Protein AF-A0A660TWZ6-F1 (afdb_monomer_lite)

pLDDT: mean 80.87, std 15.38, range [36.0, 96.88]

Foldseek 3Di:
DFDDDPPPCPVVDPDDDDAPDFAAPDCVQQDPVGGDAATQEGEHEDDVDDDPVVVNQQRCRQKYKYHYVPQAKMWIWGWDDDPPDPGIDIDTQWIWHQDPNDIDIDGDDDPD

Secondary structure (DSSP, 8-state):
-PPP--TTSGGG-------SEEE---GGGEETTEESS--SEEEEE--SSPP-HHHHHHHT-SEEEEEETTTTEEEEEEEE--TTSS--EEEEEEEEEEETTEEEEEE-----

Structure (mmCIF, N/CA/C/O backbone):
data_AF-A0A660TWZ6-F1
#
_entry.id   AF-A0A660TWZ6-F1
#
loop_
_atom_site.group_PDB
_atom_site.id
_atom_site.type_symbol
_atom_site.label_atom_id
_atom_site.label_alt_id
_atom_site.label_comp_id
_atom_site.label_asym_id
_atom_site.label_entity_id
_atom_site.label_seq_id
_atom_site.pdbx_PDB_ins_code
_atom_site.Cartn_x
_atom_site.Cartn_y
_atom_site.Cartn_z
_atom_site.occupancy
_atom_site.B_iso_or_equiv
_atom_site.auth_seq_id
_atom_site.auth_comp_id
_atom_site.auth_asym_id
_atom_site.auth_atom_id
_atom_site.pdbx_PDB_model_num
ATOM 1 N N . MET A 1 1 ? -27.718 -11.321 8.018 1.00 36.00 1 MET A N 1
ATOM 2 C CA . MET A 1 1 ? -28.023 -9.884 8.123 1.00 36.00 1 MET A CA 1
ATOM 3 C C . MET A 1 1 ? -26.832 -9.237 8.792 1.00 36.00 1 MET A C 1
ATOM 5 O O . MET A 1 1 ? -26.670 -9.379 9.997 1.00 36.00 1 MET A O 1
ATOM 9 N N . LEU A 1 2 ? -25.941 -8.685 7.974 1.00 39.88 2 LEU A N 1
ATOM 10 C CA . LEU A 1 2 ? -24.916 -7.737 8.401 1.00 39.88 2 LEU A CA 1
ATOM 11 C C . LEU A 1 2 ? -25.526 -6.333 8.258 1.00 39.88 2 LEU A C 1
ATOM 13 O O . LEU A 1 2 ? -26.509 -6.199 7.523 1.00 39.88 2 LEU A O 1
ATOM 17 N N . PRO A 1 3 ? -25.086 -5.348 9.055 1.00 44.78 3 PRO A N 1
ATOM 18 C CA . PRO A 1 3 ? -25.831 -4.111 9.199 1.00 44.78 3 PRO A CA 1
ATOM 19 C C . PRO A 1 3 ? -25.827 -3.323 7.891 1.00 44.78 3 PRO A C 1
ATOM 21 O O . PRO A 1 3 ? -24.772 -3.040 7.323 1.00 44.78 3 PRO A O 1
ATOM 24 N N . ASP A 1 4 ? -27.029 -2.924 7.476 1.00 53.25 4 ASP A N 1
ATOM 25 C CA . ASP A 1 4 ? -27.220 -1.823 6.547 1.00 53.25 4 ASP A CA 1
ATOM 26 C C . ASP A 1 4 ? -26.420 -0.619 7.060 1.00 53.25 4 ASP A C 1
ATOM 28 O O . ASP A 1 4 ? -26.377 -0.353 8.268 1.00 53.25 4 ASP A O 1
ATOM 32 N N . PHE A 1 5 ? -25.753 0.087 6.144 1.00 56.12 5 PHE A N 1
ATOM 33 C CA . PHE A 1 5 ? -25.058 1.337 6.440 1.00 56.12 5 PHE A CA 1
ATOM 34 C C . PHE A 1 5 ? -25.913 2.199 7.377 1.00 56.12 5 PHE A C 1
ATOM 36 O O . PHE A 1 5 ? -27.122 2.299 7.145 1.00 56.12 5 PHE A O 1
ATOM 43 N N . PRO A 1 6 ? -25.339 2.862 8.399 1.00 52.72 6 PRO A N 1
ATOM 44 C CA . PRO A 1 6 ? -26.089 3.885 9.104 1.00 52.72 6 PRO A CA 1
ATOM 45 C C . PRO A 1 6 ? -26.534 4.919 8.065 1.00 52.72 6 PRO A C 1
ATOM 47 O O . PRO A 1 6 ? -25.707 5.606 7.458 1.00 52.72 6 PRO A O 1
ATOM 50 N N . ILE A 1 7 ? -27.846 4.936 7.816 1.00 43.84 7 ILE A N 1
ATOM 51 C CA . ILE A 1 7 ? -28.535 5.804 6.864 1.00 43.84 7 ILE A CA 1
ATOM 52 C C . ILE A 1 7 ? -28.141 7.239 7.232 1.00 43.84 7 ILE A C 1
ATOM 54 O O . ILE A 1 7 ? -28.536 7.734 8.286 1.00 43.84 7 ILE A O 1
ATOM 58 N N . GLY A 1 8 ? -27.273 7.848 6.417 1.00 49.31 8 GLY A N 1
ATOM 59 C CA . GLY A 1 8 ? -26.708 9.181 6.655 1.00 49.31 8 GLY A CA 1
ATOM 60 C C . GLY A 1 8 ? -25.222 9.359 6.318 1.00 49.31 8 GLY A C 1
ATOM 61 O O . GLY A 1 8 ? -24.796 10.497 6.187 1.00 49.31 8 GLY A O 1
ATOM 62 N N . LYS A 1 9 ? -24.425 8.289 6.148 1.00 57.75 9 LYS A N 1
ATOM 63 C CA . LYS A 1 9 ? -22.986 8.429 5.817 1.00 57.75 9 LYS A CA 1
ATOM 64 C C . LYS A 1 9 ? -22.635 8.429 4.328 1.00 57.75 9 LYS A C 1
ATOM 66 O O . LYS A 1 9 ? -21.570 8.925 3.991 1.00 57.75 9 LYS A O 1
ATOM 71 N N . GLU A 1 10 ? -23.459 7.865 3.442 1.00 59.06 10 GLU A N 1
ATOM 72 C CA . GLU A 1 10 ? -23.093 7.756 2.014 1.00 59.06 10 GLU A CA 1
ATOM 73 C C . GLU A 1 10 ? -23.012 9.119 1.319 1.00 59.06 10 GLU A C 1
ATOM 75 O O . GLU A 1 10 ? -22.078 9.348 0.556 1.00 59.06 10 GLU A O 1
ATOM 80 N N . ASP A 1 11 ? -23.917 10.042 1.653 1.00 64.75 11 ASP A N 1
ATOM 81 C CA . ASP A 1 11 ? -23.939 11.396 1.084 1.00 64.75 11 ASP A CA 1
ATOM 82 C C . ASP A 1 11 ? -22.742 12.265 1.535 1.00 64.75 11 ASP A C 1
ATOM 84 O O . ASP A 1 11 ? -22.491 13.321 0.957 1.00 64.75 11 ASP A O 1
ATOM 88 N N . GLU A 1 12 ? -21.978 11.820 2.543 1.00 70.31 12 GLU A N 1
ATOM 89 C CA . GLU A 1 12 ? -20.767 12.487 3.046 1.00 70.31 12 GLU A CA 1
ATOM 90 C C . GLU A 1 12 ? -19.462 11.897 2.474 1.00 70.31 12 GLU A C 1
ATOM 92 O O . GLU A 1 12 ? -18.378 12.418 2.747 1.00 70.31 12 GLU A O 1
ATOM 97 N N . ILE A 1 13 ? -19.526 10.814 1.687 1.00 75.56 13 ILE A N 1
ATOM 98 C CA . ILE A 1 13 ? -18.336 10.203 1.079 1.00 75.56 13 ILE A CA 1
ATOM 99 C C . IL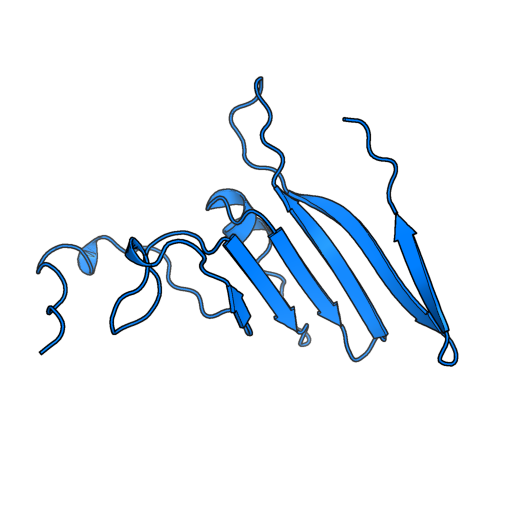E A 1 13 ? -17.999 10.948 -0.216 1.00 75.56 13 ILE A C 1
ATOM 101 O O . ILE A 1 13 ? -18.636 10.757 -1.248 1.00 75.56 13 ILE A O 1
ATOM 105 N N . ASP A 1 14 ? -16.951 11.769 -0.175 1.00 79.75 14 ASP A N 1
ATOM 106 C CA . ASP A 1 14 ? -16.484 12.548 -1.331 1.00 79.75 14 ASP A CA 1
ATOM 107 C C . ASP A 1 14 ? -15.514 11.778 -2.247 1.00 79.75 14 ASP A C 1
ATOM 109 O O . ASP A 1 14 ? -15.319 12.139 -3.410 1.00 79.75 14 ASP A O 1
ATOM 113 N N . THR A 1 15 ? -14.913 10.703 -1.730 1.00 82.62 15 THR A N 1
ATOM 114 C CA . THR A 1 15 ? -13.816 9.984 -2.374 1.00 82.62 15 THR A CA 1
ATOM 115 C C . THR A 1 15 ? -13.994 8.481 -2.208 1.00 82.62 15 THR A C 1
ATOM 117 O O . THR A 1 15 ? -13.962 7.950 -1.100 1.00 82.62 15 THR A O 1
ATOM 120 N N . VAL A 1 16 ? -14.084 7.771 -3.333 1.00 87.06 16 VAL A N 1
ATOM 121 C CA . VAL A 1 16 ? -14.040 6.306 -3.377 1.00 87.06 16 VAL A CA 1
ATOM 122 C C . VAL A 1 16 ? -12.975 5.877 -4.374 1.00 87.06 16 VAL A C 1
ATOM 124 O O . VAL A 1 16 ? -12.924 6.363 -5.504 1.00 87.06 16 VAL A O 1
ATOM 127 N N . VAL A 1 17 ? -12.118 4.949 -3.960 1.00 89.50 17 VAL A N 1
ATOM 128 C CA . VAL A 1 17 ? -11.076 4.366 -4.806 1.00 89.50 17 VAL A CA 1
ATOM 129 C C . VAL A 1 17 ? -11.039 2.858 -4.657 1.00 89.50 17 VAL A C 1
ATOM 131 O O . VAL A 1 17 ? -11.379 2.311 -3.612 1.00 89.50 17 VAL A O 1
ATOM 134 N N . GLN A 1 18 ? -10.615 2.199 -5.727 1.00 91.62 18 GLN A N 1
ATOM 135 C CA . GLN A 1 18 ? -10.416 0.760 -5.787 1.00 91.62 18 GLN A CA 1
ATOM 136 C C . GLN A 1 18 ? -8.958 0.523 -6.182 1.00 91.62 18 GLN A C 1
ATOM 138 O O . GLN A 1 18 ? -8.640 0.676 -7.363 1.00 91.62 18 GLN A O 1
ATOM 143 N N . PRO A 1 19 ? -8.060 0.288 -5.209 1.00 92.25 19 PRO A N 1
ATOM 144 C CA . PRO A 1 19 ? -6.716 -0.179 -5.513 1.00 92.25 19 PRO A CA 1
ATOM 145 C C . PRO A 1 19 ? -6.764 -1.627 -6.008 1.00 92.25 19 PRO A C 1
ATOM 147 O O . PRO A 1 19 ? -7.716 -2.348 -5.699 1.00 92.25 19 PRO A O 1
ATOM 150 N N . ASP A 1 20 ? -5.714 -2.077 -6.693 1.00 93.56 20 ASP A N 1
ATOM 151 C CA . ASP A 1 20 ? -5.597 -3.489 -7.082 1.00 93.56 20 ASP A CA 1
ATOM 152 C C . ASP A 1 20 ? -5.577 -4.416 -5.859 1.00 93.56 20 ASP A C 1
ATOM 154 O O . ASP A 1 20 ? -6.212 -5.473 -5.856 1.00 93.56 20 ASP A O 1
ATOM 158 N N . MET A 1 21 ? -4.863 -4.020 -4.797 1.00 94.06 21 MET A N 1
ATOM 159 C CA . MET A 1 21 ? -4.887 -4.721 -3.514 1.00 94.06 21 MET A CA 1
ATOM 160 C C . MET A 1 21 ? -4.802 -3.752 -2.333 1.00 94.06 21 MET A C 1
ATOM 162 O O . MET A 1 21 ? -4.098 -2.740 -2.369 1.00 94.06 21 MET A O 1
ATOM 166 N N . SER A 1 22 ? -5.470 -4.111 -1.238 1.00 95.38 22 SER A N 1
ATOM 167 C CA . SER A 1 22 ? -5.391 -3.406 0.039 1.00 95.38 22 SER A CA 1
ATOM 168 C C . SER A 1 22 ? -5.289 -4.385 1.207 1.00 95.38 22 SER A C 1
ATOM 170 O O . SER A 1 22 ? -5.795 -5.506 1.150 1.00 95.38 22 SER A O 1
ATOM 172 N N . VAL A 1 23 ? -4.619 -3.959 2.276 1.00 96.88 23 VAL A N 1
ATOM 173 C CA . VAL A 1 23 ? -4.577 -4.673 3.556 1.00 96.88 23 VAL A CA 1
ATOM 174 C C . VAL A 1 23 ? -5.123 -3.751 4.631 1.00 96.88 23 VAL A C 1
ATOM 176 O O . VAL A 1 23 ? -4.705 -2.599 4.758 1.00 96.88 23 VAL A O 1
ATOM 179 N N . ILE A 1 24 ? -6.078 -4.272 5.392 1.00 95.50 24 ILE A N 1
ATOM 180 C CA . ILE A 1 24 ? -6.782 -3.560 6.452 1.00 95.50 24 ILE A CA 1
ATOM 181 C C . ILE A 1 24 ? -6.638 -4.408 7.708 1.00 95.50 24 ILE A C 1
ATOM 183 O O . ILE A 1 24 ? -7.131 -5.533 7.763 1.00 95.50 24 ILE A O 1
ATOM 187 N N . CYS A 1 25 ? -5.927 -3.884 8.699 1.00 95.50 25 CYS A N 1
ATOM 188 C CA . CYS A 1 25 ? -5.665 -4.593 9.949 1.00 95.50 25 CYS A CA 1
ATOM 189 C C . CYS A 1 25 ? -6.766 -4.350 10.990 1.00 95.50 25 CYS A C 1
ATOM 191 O O . CYS A 1 25 ? -6.977 -5.175 11.876 1.00 95.50 25 CYS A O 1
ATOM 193 N N . ASP A 1 26 ? -7.465 -3.218 10.886 1.00 93.25 26 ASP A N 1
ATOM 194 C CA . ASP A 1 26 ? -8.575 -2.848 11.762 1.00 93.25 26 ASP A CA 1
ATOM 195 C C . ASP A 1 26 ? -9.911 -3.312 11.168 1.00 93.25 26 ASP A C 1
ATOM 197 O O . ASP A 1 26 ? -10.439 -2.712 10.229 1.00 93.25 26 ASP A O 1
ATOM 201 N N . SER A 1 27 ? -10.471 -4.382 11.734 1.00 93.19 27 SER A N 1
ATOM 202 C CA . SER A 1 27 ? -11.732 -4.967 11.273 1.00 93.19 27 SER A CA 1
ATOM 203 C C . SER A 1 27 ? -12.930 -4.029 11.420 1.00 93.19 27 SER A C 1
ATOM 205 O O . SER A 1 27 ? -13.910 -4.208 10.702 1.00 93.19 27 SER A O 1
ATOM 207 N N . SER A 1 28 ? -12.859 -3.005 12.279 1.00 92.19 28 SER A N 1
ATOM 208 C CA . SER A 1 28 ? -13.943 -2.026 12.430 1.00 92.19 28 SER A CA 1
ATOM 209 C C . SER A 1 28 ? -14.119 -1.122 11.204 1.00 92.19 28 SER A C 1
ATOM 211 O O . SER A 1 28 ? -15.181 -0.528 11.025 1.00 92.19 28 SER A O 1
ATOM 213 N N . LYS A 1 29 ? -13.103 -1.048 10.333 1.00 89.12 29 LYS A N 1
ATOM 214 C CA . LYS A 1 29 ? -13.158 -0.321 9.058 1.00 89.12 29 LYS A CA 1
ATOM 215 C C . LYS A 1 29 ? -13.832 -1.119 7.942 1.00 89.12 29 LYS A C 1
ATOM 217 O O . LYS A 1 29 ? -14.159 -0.541 6.907 1.00 89.12 29 LYS A O 1
ATOM 222 N N . ILE A 1 30 ? -14.000 -2.431 8.115 1.00 90.88 30 ILE A N 1
ATOM 223 C CA . ILE A 1 30 ? -14.543 -3.324 7.090 1.00 90.88 30 ILE A CA 1
ATOM 224 C C . ILE A 1 30 ? -16.071 -3.293 7.148 1.00 90.88 30 ILE A C 1
ATOM 226 O O . ILE A 1 30 ? -16.679 -3.467 8.200 1.00 90.88 30 ILE A O 1
ATOM 230 N N . MET A 1 31 ? -16.684 -3.092 5.989 1.00 85.75 31 MET A N 1
ATOM 231 C CA . MET A 1 31 ? -18.125 -3.039 5.777 1.00 85.75 31 MET A CA 1
ATOM 232 C C . MET A 1 31 ? -18.502 -3.900 4.570 1.00 85.75 31 MET A C 1
ATOM 234 O O . MET A 1 31 ? -17.658 -4.224 3.734 1.00 85.75 31 MET A O 1
ATOM 238 N N . ASP A 1 32 ? -19.793 -4.179 4.408 1.00 84.50 32 ASP A N 1
ATOM 239 C CA . ASP A 1 32 ? -20.308 -5.002 3.306 1.00 84.50 32 ASP A CA 1
ATOM 240 C C . ASP A 1 32 ? -19.924 -4.473 1.911 1.00 84.50 32 ASP A C 1
ATOM 242 O O . ASP A 1 32 ? -19.710 -5.255 0.987 1.00 84.50 32 ASP A O 1
ATOM 246 N N . LYS A 1 33 ? -19.802 -3.147 1.751 1.00 83.62 33 LYS A N 1
ATOM 247 C CA . LYS A 1 33 ? -19.432 -2.503 0.475 1.00 83.62 33 LYS A CA 1
ATOM 248 C C . LYS A 1 33 ? -17.941 -2.147 0.354 1.00 83.62 33 LYS A C 1
ATOM 250 O O . LYS A 1 33 ? -17.556 -1.551 -0.649 1.00 83.62 33 LYS A O 1
ATOM 255 N N . GLY A 1 34 ? -17.102 -2.471 1.343 1.00 86.31 34 GLY A N 1
ATOM 256 C CA . GLY A 1 34 ? -15.662 -2.194 1.289 1.00 86.31 34 GLY A CA 1
ATOM 257 C C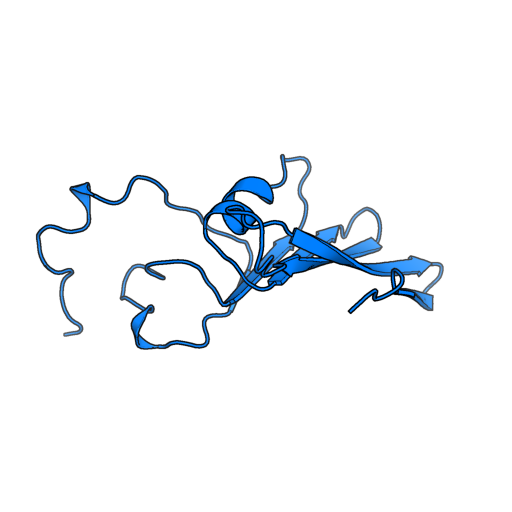 . GLY A 1 34 ? -15.070 -1.698 2.606 1.00 86.31 34 GLY A C 1
ATOM 258 O O . GLY A 1 34 ? -15.415 -2.182 3.677 1.00 86.31 34 GLY A O 1
ATOM 259 N N . CYS A 1 35 ? -14.147 -0.740 2.525 1.00 89.88 35 CYS A N 1
ATOM 260 C CA . CYS A 1 35 ? -13.429 -0.187 3.674 1.00 89.88 35 CYS A CA 1
ATOM 261 C C . CYS A 1 35 ? -13.773 1.291 3.866 1.00 89.88 35 CYS A C 1
ATOM 263 O O . CYS A 1 35 ? -13.662 2.066 2.917 1.00 89.88 35 CYS A O 1
ATOM 265 N N . LEU A 1 36 ? -14.147 1.689 5.084 1.00 89.62 36 LEU A N 1
ATOM 266 C CA . LEU A 1 36 ? -14.326 3.094 5.447 1.00 8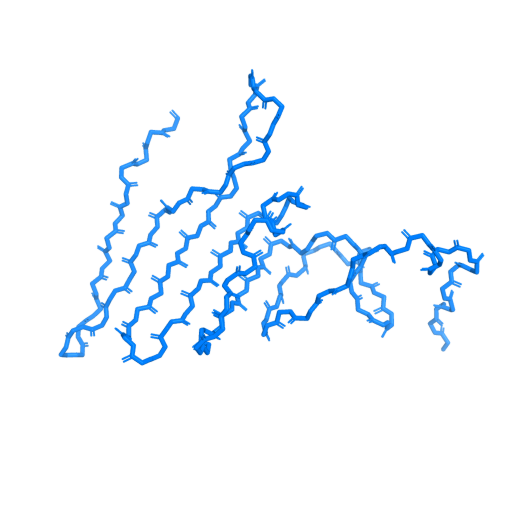9.62 36 LEU A CA 1
ATOM 267 C C . LEU A 1 36 ? -13.054 3.643 6.103 1.00 89.62 36 LEU A C 1
ATOM 269 O O . LEU A 1 36 ? -12.621 3.163 7.151 1.00 89.62 36 LEU A O 1
ATOM 273 N N . GLY A 1 37 ? -12.479 4.681 5.497 1.00 88.56 37 GLY A N 1
ATOM 274 C CA . GLY A 1 37 ? -11.191 5.249 5.901 1.00 88.56 37 GLY A CA 1
ATOM 275 C C . GLY A 1 37 ? -9.998 4.574 5.216 1.00 88.56 37 GLY A C 1
ATOM 276 O O . GLY A 1 37 ? -10.157 3.693 4.372 1.00 88.56 37 GLY A O 1
ATOM 277 N N . ALA A 1 38 ? -8.786 5.014 5.560 1.00 91.25 38 ALA A N 1
ATOM 278 C CA . ALA A 1 38 ? -7.571 4.537 4.907 1.00 91.25 38 ALA A CA 1
ATOM 279 C C . ALA A 1 38 ? -7.202 3.094 5.313 1.00 91.25 38 ALA A C 1
ATOM 281 O O . ALA A 1 38 ? -7.151 2.790 6.519 1.00 91.25 38 ALA A O 1
ATOM 282 N N . PRO A 1 39 ? -6.893 2.227 4.325 1.00 94.38 39 PRO A N 1
ATOM 283 C CA . PRO A 1 39 ? -6.198 0.965 4.550 1.00 94.38 39 PRO A CA 1
ATOM 284 C C . PRO A 1 39 ? -4.809 1.172 5.164 1.00 94.38 39 PRO A C 1
ATOM 286 O O . PRO A 1 39 ? -4.215 2.246 5.055 1.00 94.38 39 PRO A O 1
ATOM 289 N N . ASP A 1 40 ? -4.266 0.121 5.773 1.00 95.62 40 ASP A N 1
ATOM 290 C CA . ASP A 1 40 ? -2.906 0.135 6.312 1.00 95.62 40 ASP A CA 1
ATOM 291 C C . ASP A 1 40 ? -1.863 0.037 5.187 1.00 95.62 40 ASP A C 1
ATOM 293 O O . ASP A 1 40 ? -0.865 0.756 5.208 1.00 95.62 40 ASP A O 1
ATOM 297 N N . LEU A 1 41 ? -2.124 -0.800 4.179 1.00 96.25 41 LEU A N 1
ATOM 298 C CA . LEU A 1 41 ? -1.280 -0.958 2.995 1.00 96.25 41 LEU A CA 1
ATOM 299 C C . LEU A 1 41 ? -2.131 -0.933 1.726 1.00 96.25 41 LEU A C 1
ATOM 301 O O . LEU A 1 41 ? -3.193 -1.554 1.664 1.00 96.25 41 LEU A O 1
ATOM 305 N N . ILE A 1 42 ? -1.623 -0.255 0.701 1.00 95.81 42 ILE A N 1
ATOM 306 C CA . ILE A 1 42 ? -2.143 -0.306 -0.666 1.00 95.81 42 ILE A CA 1
ATOM 307 C C . ILE A 1 42 ? -1.043 -0.768 -1.617 1.00 95.81 42 ILE A C 1
ATOM 309 O O . ILE A 1 42 ? 0.085 -0.284 -1.543 1.00 95.81 42 ILE A O 1
ATOM 313 N N . ILE A 1 43 ? -1.387 -1.672 -2.534 1.00 95.25 43 ILE A N 1
ATOM 314 C CA . ILE A 1 43 ? -0.510 -2.137 -3.609 1.00 95.25 43 ILE A CA 1
ATOM 315 C C . ILE A 1 43 ? -1.201 -1.839 -4.942 1.00 95.25 43 ILE A C 1
ATOM 317 O O . ILE A 1 43 ? -2.335 -2.261 -5.156 1.00 95.25 43 ILE A O 1
ATOM 321 N N . GLU A 1 44 ? -0.509 -1.125 -5.826 1.00 93.44 44 GLU A N 1
ATOM 322 C CA . GLU A 1 44 ? -0.959 -0.817 -7.188 1.00 93.44 44 GLU A CA 1
ATOM 323 C C . GLU A 1 44 ? -0.010 -1.460 -8.198 1.00 93.44 44 GLU A C 1
ATOM 325 O O . GLU A 1 44 ? 1.216 -1.333 -8.088 1.00 93.44 44 GLU A O 1
ATOM 330 N N . ILE A 1 45 ? -0.566 -2.121 -9.207 1.00 92.19 45 ILE A N 1
ATOM 331 C CA . ILE A 1 45 ? 0.166 -2.652 -10.348 1.00 92.19 45 ILE A CA 1
ATOM 332 C C . ILE A 1 45 ? 0.036 -1.624 -11.473 1.00 92.19 45 ILE A C 1
ATOM 334 O O . ILE A 1 45 ? -1.043 -1.391 -12.012 1.00 92.19 45 ILE A O 1
ATOM 338 N N . LEU A 1 46 ? 1.144 -0.978 -11.843 1.00 86.56 46 LEU A N 1
ATOM 339 C CA . LEU A 1 46 ? 1.129 0.057 -12.870 1.00 86.56 46 LEU A CA 1
ATOM 340 C C . LEU A 1 46 ? 0.626 -0.507 -14.198 1.00 86.56 46 LEU A C 1
ATOM 342 O O . LEU A 1 46 ? 1.275 -1.328 -14.848 1.00 86.56 46 LEU A O 1
ATOM 346 N N . SER A 1 47 ? -0.507 0.035 -14.627 1.00 72.00 47 SER A N 1
ATOM 347 C CA . SER A 1 47 ? -0.839 0.185 -16.037 1.00 72.00 47 SER A CA 1
ATOM 348 C C . SER A 1 47 ? -0.318 1.553 -16.530 1.00 72.00 47 SER A C 1
ATOM 350 O O . SER A 1 47 ? 0.163 2.342 -15.714 1.00 72.00 47 SER A O 1
ATOM 352 N N . PRO A 1 48 ? -0.401 1.900 -17.828 1.00 59.75 48 PRO A N 1
ATOM 353 C CA . PRO A 1 48 ? 0.020 3.207 -18.363 1.00 59.75 48 PRO A CA 1
ATOM 354 C C . PRO A 1 48 ? -0.638 4.459 -17.728 1.00 59.75 48 PRO A C 1
ATOM 356 O O . PRO A 1 48 ? -0.401 5.573 -18.191 1.00 59.75 48 PRO A O 1
ATOM 359 N N . SER A 1 49 ? -1.495 4.301 -16.716 1.00 59.22 49 SER A N 1
ATOM 360 C CA . SER A 1 49 ? -2.237 5.351 -16.017 1.00 59.22 49 SER A CA 1
ATOM 361 C C . SER A 1 49 ? -1.475 6.017 -14.858 1.00 59.22 49 SER A C 1
ATOM 363 O O . SER A 1 49 ? -0.516 5.485 -14.303 1.00 59.22 49 SER A O 1
ATOM 365 N N . THR A 1 50 ? -1.964 7.189 -14.449 1.00 64.56 50 THR A N 1
ATOM 366 C CA . THR A 1 50 ? -1.422 8.031 -13.372 1.00 64.56 50 THR A CA 1
ATOM 367 C C . THR A 1 50 ? -1.500 7.367 -11.990 1.00 64.56 50 THR A C 1
ATOM 369 O O . THR A 1 50 ? -2.539 6.836 -11.603 1.00 64.56 50 THR A O 1
ATOM 372 N N . SER A 1 51 ? -0.415 7.455 -11.213 1.00 72.50 51 SER A N 1
ATOM 373 C CA . SER A 1 51 ? -0.359 7.008 -9.812 1.00 72.50 51 SER A CA 1
ATOM 374 C C . SER A 1 51 ? -1.261 7.859 -8.909 1.00 72.50 51 SER A C 1
ATOM 376 O O . SER A 1 51 ? -1.236 9.085 -8.996 1.00 72.50 51 SER A O 1
ATOM 378 N N . LYS A 1 52 ? -1.998 7.225 -7.986 1.00 83.25 52 LYS A N 1
ATOM 379 C CA . LYS A 1 52 ? -2.855 7.888 -6.978 1.00 83.25 52 LYS A CA 1
ATOM 380 C C . LYS A 1 52 ? -2.129 8.180 -5.656 1.00 83.25 52 LYS A C 1
ATOM 382 O O . LYS A 1 52 ? -2.770 8.342 -4.621 1.00 83.25 52 LYS A O 1
ATOM 387 N N . LYS A 1 53 ? -0.792 8.244 -5.678 1.00 85.06 53 LYS A N 1
ATOM 388 C CA . LYS A 1 53 ? 0.051 8.402 -4.480 1.00 85.06 53 LYS A CA 1
ATOM 389 C C . LYS A 1 53 ? -0.420 9.541 -3.565 1.00 85.06 53 LYS A C 1
ATOM 391 O O . LYS A 1 53 ? -0.608 9.308 -2.377 1.00 85.06 53 LYS A O 1
ATOM 396 N N . ASP A 1 54 ? -0.646 10.731 -4.120 1.00 86.50 54 ASP A N 1
ATOM 397 C CA . ASP A 1 54 ? -1.000 11.931 -3.346 1.00 86.50 54 ASP A CA 1
ATOM 398 C C . ASP A 1 54 ? -2.318 11.755 -2.579 1.00 86.50 54 ASP A C 1
ATOM 400 O O . ASP A 1 54 ? -2.478 12.255 -1.466 1.00 86.50 54 ASP A O 1
ATOM 404 N N . LEU A 1 55 ? -3.257 10.988 -3.146 1.00 88.25 55 LEU A N 1
ATOM 405 C CA . LEU A 1 55 ? -4.514 10.667 -2.484 1.00 88.25 55 LEU A CA 1
ATOM 406 C C . LEU A 1 55 ? -4.281 9.772 -1.264 1.00 88.25 55 LEU A C 1
ATOM 408 O O . LEU A 1 55 ? -4.809 10.053 -0.189 1.00 88.25 55 LEU A O 1
ATOM 412 N N . TYR A 1 56 ? -3.494 8.708 -1.424 1.00 91.38 56 TYR A N 1
ATOM 413 C CA . TYR A 1 56 ? -3.187 7.764 -0.347 1.00 91.38 56 TYR A CA 1
ATOM 414 C C . TYR A 1 56 ? -2.357 8.411 0.764 1.00 91.38 56 TYR A C 1
ATOM 416 O O . TYR A 1 56 ? -2.614 8.180 1.945 1.00 91.38 56 TYR A O 1
ATOM 424 N N . GLU A 1 57 ? -1.425 9.285 0.390 1.00 89.62 57 GLU A N 1
ATOM 425 C CA . GLU A 1 57 ? -0.656 10.123 1.307 1.00 89.62 57 GLU A CA 1
ATOM 426 C C . GLU A 1 57 ? -1.579 11.038 2.124 1.00 89.62 57 GLU A C 1
ATOM 428 O O . GLU A 1 57 ? -1.586 10.969 3.355 1.00 89.62 57 GLU A O 1
ATOM 433 N N . LYS A 1 58 ? -2.446 11.817 1.464 1.00 87.81 58 LYS A N 1
ATOM 434 C CA . LYS A 1 58 ? -3.390 12.725 2.136 1.00 87.81 58 LYS A CA 1
ATOM 435 C C . LYS A 1 58 ? -4.303 12.004 3.134 1.00 87.81 58 LYS A C 1
ATOM 437 O O . LYS A 1 58 ? -4.577 12.551 4.197 1.00 87.81 58 LYS A O 1
ATOM 442 N N . HIS A 1 59 ? -4.750 10.789 2.816 1.00 89.12 59 HIS A N 1
ATOM 443 C CA . HIS A 1 59 ? -5.677 10.030 3.663 1.00 89.12 59 HIS A CA 1
ATOM 444 C C . HIS A 1 59 ? -4.987 9.159 4.725 1.00 89.12 59 HIS A C 1
ATOM 446 O O . HIS A 1 59 ? -5.675 8.532 5.526 1.00 89.12 59 HIS A O 1
ATOM 452 N N . GLY A 1 60 ? -3.651 9.149 4.785 1.00 90.69 60 GLY A N 1
ATOM 453 C CA . GLY A 1 60 ? -2.910 8.503 5.871 1.00 90.69 60 GLY A CA 1
ATOM 454 C C . GLY A 1 60 ? -2.726 6.994 5.707 1.00 90.69 60 GLY A C 1
ATOM 455 O O . GLY A 1 60 ? -2.649 6.271 6.699 1.00 90.69 60 GLY A O 1
ATOM 456 N N . VAL A 1 61 ? -2.649 6.503 4.469 1.00 94.06 61 VAL A N 1
ATOM 457 C CA . VAL A 1 61 ? -2.228 5.120 4.199 1.00 94.06 61 VAL A CA 1
ATOM 458 C C . VAL A 1 61 ? -0.783 4.951 4.673 1.00 94.06 61 VAL A C 1
ATOM 460 O O . VAL A 1 61 ? 0.082 5.731 4.278 1.00 94.06 61 VAL A O 1
ATOM 463 N N . LYS A 1 62 ? -0.510 3.951 5.520 1.00 93.88 62 LYS A N 1
ATOM 464 C CA . LYS A 1 62 ? 0.805 3.797 6.173 1.00 93.88 62 LYS A CA 1
ATOM 465 C C . LYS A 1 62 ? 1.877 3.333 5.197 1.00 93.88 62 LYS A C 1
ATOM 467 O O . LYS A 1 62 ? 2.993 3.847 5.220 1.00 93.88 62 LYS A O 1
ATOM 472 N N . GLU A 1 63 ? 1.534 2.386 4.331 1.00 94.88 63 GLU A N 1
ATOM 473 C CA . GLU A 1 63 ? 2.428 1.881 3.296 1.00 94.88 63 GLU A CA 1
ATOM 474 C C . GLU A 1 63 ? 1.771 1.876 1.920 1.00 94.88 63 GLU A C 1
ATOM 476 O O . GLU A 1 63 ? 0.612 1.499 1.753 1.00 94.88 63 GLU A O 1
ATOM 481 N N . TYR A 1 64 ? 2.538 2.263 0.907 1.00 94.69 64 TYR A N 1
ATOM 482 C CA . TYR A 1 64 ? 2.085 2.269 -0.476 1.00 94.69 64 TYR A CA 1
ATOM 483 C C . TYR A 1 64 ? 3.124 1.610 -1.369 1.00 94.69 64 TYR A C 1
ATOM 485 O O . TYR A 1 64 ? 4.293 1.995 -1.368 1.00 94.69 64 TYR A O 1
ATOM 493 N N . TRP A 1 65 ? 2.715 0.577 -2.091 1.00 94.88 65 TRP A N 1
ATOM 494 C CA . TRP A 1 65 ? 3.588 -0.220 -2.936 1.00 94.88 65 TRP A CA 1
ATOM 495 C C . TRP A 1 65 ? 3.168 -0.050 -4.391 1.00 94.88 65 TRP A C 1
ATOM 497 O O . TRP A 1 65 ? 1.995 -0.164 -4.734 1.00 94.88 65 TRP A O 1
ATOM 507 N N . ILE A 1 66 ? 4.142 0.209 -5.256 1.00 92.75 66 ILE A N 1
ATOM 508 C CA . ILE A 1 66 ? 3.937 0.311 -6.699 1.00 92.75 66 ILE A CA 1
ATOM 509 C C . ILE A 1 66 ? 4.695 -0.827 -7.358 1.00 92.75 66 ILE A C 1
ATOM 511 O O . ILE A 1 66 ? 5.916 -0.879 -7.231 1.00 92.75 66 ILE A O 1
ATOM 515 N N . VAL A 1 67 ? 4.004 -1.689 -8.092 1.00 91.75 67 VAL A N 1
ATOM 516 C CA . VAL A 1 67 ? 4.588 -2.786 -8.866 1.00 91.75 67 VAL A CA 1
ATOM 517 C C . VAL A 1 67 ? 4.520 -2.432 -10.346 1.00 91.75 67 VAL A C 1
ATOM 519 O O . VAL A 1 67 ? 3.457 -2.110 -10.853 1.00 91.75 67 VAL A O 1
ATOM 522 N N . ASP A 1 68 ? 5.636 -2.505 -11.062 1.00 90.75 68 ASP A N 1
ATOM 523 C CA . ASP A 1 68 ? 5.693 -2.294 -12.509 1.00 90.75 68 ASP A CA 1
ATOM 524 C C . ASP A 1 68 ? 6.189 -3.579 -13.185 1.00 90.75 68 ASP A C 1
ATOM 526 O O . ASP A 1 68 ? 7.401 -3.823 -13.242 1.00 90.75 68 ASP A O 1
ATOM 530 N N . PRO A 1 69 ? 5.281 -4.444 -13.676 1.00 87.50 69 PRO A N 1
ATOM 531 C CA . PRO A 1 69 ? 5.671 -5.700 -14.311 1.00 87.50 69 PRO A CA 1
ATOM 532 C C . PRO A 1 69 ? 6.463 -5.493 -15.606 1.00 87.50 69 PRO A C 1
ATOM 534 O O . PRO A 1 69 ? 7.346 -6.294 -15.916 1.00 87.50 69 PRO A O 1
ATOM 537 N N . GLY A 1 70 ? 6.169 -4.419 -16.350 1.00 86.88 70 GLY A N 1
ATOM 538 C CA . GLY A 1 70 ? 6.823 -4.109 -17.622 1.00 86.88 70 GLY A CA 1
ATOM 539 C C . GLY A 1 70 ? 8.295 -3.759 -17.427 1.00 86.88 70 GLY A C 1
ATOM 540 O O . GLY A 1 70 ? 9.163 -4.306 -18.107 1.00 86.88 70 GLY A O 1
ATOM 541 N N . ASN A 1 71 ? 8.579 -2.918 -16.433 1.00 87.69 71 ASN A N 1
ATOM 542 C CA . ASN A 1 71 ? 9.937 -2.514 -16.071 1.00 87.69 71 ASN A CA 1
ATOM 543 C C . ASN A 1 71 ? 10.580 -3.404 -14.989 1.00 87.69 71 ASN A C 1
ATOM 545 O O . ASN A 1 71 ? 11.737 -3.193 -14.625 1.00 87.69 71 ASN A O 1
ATOM 549 N N . ARG A 1 72 ? 9.853 -4.412 -14.491 1.00 88.81 72 ARG A N 1
ATOM 550 C CA . ARG A 1 72 ? 10.297 -5.413 -13.506 1.00 88.81 72 ARG A CA 1
ATOM 551 C C . ARG A 1 72 ? 10.872 -4.810 -12.224 1.00 88.81 72 ARG A C 1
ATOM 553 O O . ARG A 1 72 ? 11.909 -5.262 -11.728 1.00 88.81 72 ARG A O 1
ATOM 560 N N . TYR A 1 73 ? 10.190 -3.808 -11.683 1.00 87.94 73 TYR A N 1
ATOM 561 C CA . TYR A 1 73 ? 10.542 -3.228 -10.392 1.00 87.94 73 TYR A CA 1
ATOM 562 C C . TYR A 1 73 ? 9.327 -3.104 -9.479 1.00 87.94 73 TYR A C 1
ATOM 564 O O . TYR A 1 73 ? 8.183 -3.120 -9.932 1.00 87.94 73 TYR A O 1
ATOM 572 N N . PHE A 1 74 ? 9.583 -2.922 -8.187 1.00 90.50 74 PHE A N 1
ATOM 573 C CA . PHE A 1 74 ? 8.601 -2.320 -7.298 1.00 90.50 74 PHE A CA 1
ATOM 574 C C . PHE A 1 74 ? 9.221 -1.232 -6.424 1.00 90.50 74 PHE A C 1
ATOM 576 O O . PHE A 1 74 ? 10.420 -1.236 -6.137 1.00 90.50 74 PHE A O 1
ATOM 583 N N . ARG A 1 75 ? 8.385 -0.287 -6.004 1.00 91.88 75 ARG A N 1
ATOM 584 C CA . ARG A 1 75 ? 8.720 0.789 -5.069 1.00 91.88 75 ARG A CA 1
ATOM 585 C C . ARG A 1 75 ? 7.878 0.664 -3.822 1.00 91.88 75 ARG A C 1
ATOM 587 O O . ARG A 1 75 ? 6.672 0.474 -3.931 1.00 91.88 75 ARG A O 1
ATOM 594 N N . VAL A 1 76 ? 8.511 0.829 -2.669 1.00 92.81 76 VAL A N 1
ATOM 595 C CA . VAL A 1 76 ? 7.837 0.843 -1.372 1.00 92.81 76 VAL A CA 1
ATOM 596 C C . VAL A 1 76 ? 7.953 2.228 -0.768 1.00 92.81 76 VAL A C 1
ATOM 598 O O . VAL A 1 76 ? 9.058 2.758 -0.603 1.00 92.81 76 VAL A O 1
ATOM 601 N N . PHE A 1 77 ? 6.808 2.792 -0.414 1.00 92.44 77 PHE A N 1
ATOM 602 C CA . PHE A 1 77 ? 6.685 4.058 0.278 1.00 92.44 77 PHE A CA 1
ATOM 603 C C . PHE A 1 77 ? 6.112 3.842 1.675 1.00 92.44 77 PHE A C 1
ATOM 605 O O . PHE A 1 77 ? 5.200 3.040 1.853 1.00 92.44 77 PHE A O 1
ATOM 612 N N . HIS A 1 78 ? 6.630 4.592 2.643 1.00 93.31 78 HIS A N 1
ATOM 613 C CA . HIS A 1 78 ? 6.143 4.614 4.016 1.00 93.31 78 HIS A CA 1
ATOM 614 C C . HIS A 1 78 ? 5.735 6.038 4.390 1.00 93.31 78 HIS A C 1
ATOM 616 O O . HIS A 1 78 ? 6.444 6.998 4.064 1.00 93.31 78 HIS A O 1
ATOM 622 N N . LEU A 1 79 ? 4.599 6.175 5.061 1.00 91.94 79 LEU A N 1
ATOM 623 C CA . LEU A 1 79 ? 4.100 7.448 5.554 1.00 91.94 79 LEU A CA 1
ATOM 624 C C . LEU A 1 79 ? 4.978 7.951 6.701 1.00 91.94 79 LEU A C 1
ATOM 626 O O . LEU A 1 79 ? 5.186 7.254 7.690 1.00 91.94 79 LEU A O 1
ATOM 630 N N . ARG A 1 80 ? 5.501 9.170 6.588 1.00 85.25 80 ARG A N 1
ATOM 631 C CA . ARG A 1 80 ? 6.179 9.838 7.697 1.00 85.25 80 ARG A CA 1
ATOM 632 C C . ARG A 1 80 ? 5.167 10.534 8.589 1.00 85.25 80 ARG A C 1
ATOM 634 O O . ARG A 1 80 ? 4.392 11.363 8.121 1.00 85.25 80 ARG A O 1
ATOM 641 N N . GLU A 1 81 ? 5.273 10.271 9.883 1.00 69.56 81 GLU A N 1
ATOM 642 C CA . GLU A 1 81 ? 4.689 11.123 10.911 1.00 69.56 81 GLU A CA 1
ATOM 643 C C . GLU A 1 81 ? 5.683 12.245 11.238 1.00 69.56 81 GLU A C 1
ATOM 645 O O . GLU A 1 81 ? 6.621 12.065 12.019 1.00 69.56 81 GLU A O 1
ATOM 650 N N . GLU A 1 82 ? 5.528 13.416 10.620 1.00 64.12 82 GLU A N 1
ATOM 651 C CA . GLU A 1 82 ? 6.329 14.575 11.009 1.00 64.12 82 GLU A CA 1
ATOM 652 C C . GLU A 1 82 ? 5.711 15.254 12.233 1.00 64.12 82 GLU A C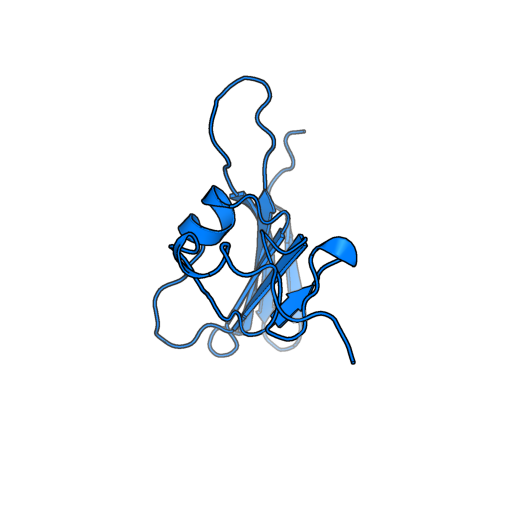 1
ATOM 654 O O . GLU A 1 82 ? 4.716 15.965 12.143 1.00 64.12 82 GLU A O 1
ATOM 659 N N . LYS A 1 83 ? 6.344 15.082 13.400 1.00 57.12 83 LYS A N 1
ATOM 660 C CA . LYS A 1 83 ? 5.904 15.693 14.671 1.00 57.12 83 LYS A CA 1
ATOM 661 C C . LYS A 1 83 ? 5.806 17.229 14.639 1.00 57.12 83 LYS A C 1
ATOM 663 O O . LYS A 1 83 ? 5.178 17.799 15.523 1.00 57.12 83 LYS A O 1
ATOM 668 N N . ASN A 1 84 ? 6.429 17.889 13.655 1.00 51.69 84 ASN A N 1
ATOM 669 C CA . ASN A 1 84 ? 6.631 19.342 13.628 1.00 51.69 84 ASN A CA 1
ATOM 670 C C . ASN A 1 84 ? 6.065 20.056 12.381 1.00 51.69 84 ASN A C 1
ATOM 672 O O . ASN A 1 84 ? 6.200 21.273 12.300 1.00 51.69 84 ASN A O 1
ATOM 676 N N . HIS A 1 85 ? 5.437 19.350 11.431 1.00 50.72 85 HIS A N 1
ATOM 677 C CA . HIS A 1 85 ? 4.777 19.963 10.269 1.00 50.72 85 HIS A CA 1
ATOM 678 C C . HIS A 1 85 ? 3.411 19.307 10.026 1.00 50.72 85 HIS A C 1
ATOM 680 O O . HIS A 1 85 ? 3.334 18.081 9.955 1.00 50.72 85 HIS A O 1
ATOM 686 N N . PRO A 1 86 ? 2.323 20.085 9.883 1.00 54.97 86 PRO A N 1
ATOM 687 C CA . PRO A 1 86 ? 1.012 19.533 9.580 1.00 54.97 86 PRO A CA 1
ATOM 688 C C . PRO A 1 86 ? 0.980 19.103 8.108 1.00 54.97 86 PRO A C 1
ATOM 690 O O . PRO A 1 86 ? 0.698 19.902 7.218 1.00 54.97 86 PRO A O 1
ATOM 693 N N . GLY A 1 87 ? 1.316 17.844 7.844 1.00 66.31 87 GLY A N 1
ATOM 694 C CA . GLY A 1 87 ? 1.267 17.276 6.504 1.00 66.31 87 GLY A CA 1
ATOM 695 C C . GLY A 1 87 ? 1.756 15.837 6.474 1.00 66.31 87 GLY A C 1
ATOM 696 O O . GLY A 1 87 ? 2.879 15.540 6.870 1.00 66.31 87 GLY A O 1
ATOM 697 N N . ASN A 1 88 ? 0.906 14.947 5.976 1.00 77.88 88 ASN A N 1
ATOM 698 C CA . ASN A 1 88 ? 1.299 13.590 5.632 1.00 77.88 88 ASN A CA 1
ATOM 699 C C . ASN A 1 88 ? 2.279 13.631 4.456 1.00 77.88 88 ASN A C 1
ATOM 701 O O . ASN A 1 88 ? 2.007 14.311 3.471 1.00 77.88 88 ASN A O 1
ATOM 705 N N . SER A 1 89 ? 3.391 12.896 4.539 1.00 86.88 89 SER A N 1
ATOM 706 C CA . SER A 1 89 ? 4.318 12.744 3.414 1.00 86.88 89 SER A CA 1
ATOM 707 C C . SER A 1 89 ? 4.849 11.318 3.313 1.00 86.88 89 SER A C 1
ATOM 709 O O . SER A 1 89 ? 5.363 10.761 4.282 1.00 86.88 89 SER A O 1
ATOM 711 N N . MET A 1 90 ? 4.742 10.703 2.137 1.00 88.12 90 MET A N 1
ATOM 712 C CA . MET A 1 90 ? 5.222 9.354 1.873 1.00 88.12 90 MET A CA 1
ATOM 713 C C . MET A 1 90 ? 6.649 9.368 1.331 1.00 88.12 90 MET A C 1
ATOM 715 O O . MET A 1 90 ? 6.940 9.862 0.232 1.00 88.12 90 MET A O 1
ATOM 719 N N . ARG A 1 91 ? 7.536 8.696 2.060 1.00 88.81 91 ARG A N 1
ATOM 720 C CA . ARG A 1 91 ? 8.942 8.508 1.714 1.00 88.81 91 ARG A CA 1
ATOM 721 C C . ARG A 1 91 ? 9.162 7.159 1.039 1.00 88.81 91 ARG A C 1
ATOM 723 O O . ARG A 1 91 ? 8.774 6.134 1.582 1.00 88.81 91 ARG A O 1
ATOM 730 N N . GLU A 1 92 ? 9.874 7.138 -0.087 1.00 88.94 92 GLU A N 1
ATOM 731 C CA . GLU A 1 92 ? 10.376 5.887 -0.674 1.00 88.94 92 GLU A CA 1
ATOM 732 C C . GLU A 1 92 ? 11.459 5.279 0.234 1.00 88.94 92 GLU A C 1
ATOM 734 O O . GLU A 1 92 ? 12.497 5.907 0.467 1.00 88.94 92 GLU A O 1
ATOM 739 N N . ILE A 1 93 ? 11.216 4.074 0.751 1.00 88.06 93 ILE A N 1
ATOM 740 C CA . ILE A 1 93 ? 12.154 3.351 1.625 1.00 88.06 93 ILE A CA 1
ATOM 741 C C . ILE A 1 93 ? 12.949 2.282 0.870 1.00 88.06 93 ILE A C 1
ATOM 743 O O . ILE A 1 93 ? 14.098 2.007 1.218 1.00 88.06 93 ILE A O 1
ATOM 747 N N . CYS A 1 94 ? 12.363 1.706 -0.182 1.00 87.19 94 CYS A N 1
ATOM 748 C CA . CYS A 1 94 ? 12.957 0.609 -0.933 1.00 87.19 94 CYS A CA 1
ATOM 749 C C . CYS A 1 94 ? 12.586 0.692 -2.416 1.00 87.19 94 CYS A C 1
ATOM 751 O O . CYS A 1 94 ? 11.428 0.932 -2.769 1.00 87.19 94 CYS A O 1
ATOM 753 N N . PHE A 1 95 ? 13.580 0.444 -3.265 1.00 88.19 95 PHE A N 1
ATOM 754 C CA . PHE A 1 95 ? 13.406 0.169 -4.684 1.00 88.19 95 PHE A CA 1
ATOM 755 C C . PHE A 1 95 ? 13.962 -1.223 -4.975 1.00 88.19 95 PHE A C 1
ATOM 757 O O . PHE A 1 95 ? 15.143 -1.486 -4.722 1.00 88.19 95 PHE A O 1
ATOM 764 N N . LEU A 1 96 ? 13.123 -2.110 -5.505 1.00 86.56 96 LEU A N 1
ATOM 765 C CA . LEU A 1 96 ? 13.533 -3.445 -5.912 1.00 86.56 96 LEU A CA 1
ATOM 766 C C . LEU A 1 96 ? 13.525 -3.565 -7.431 1.00 86.56 96 LEU A C 1
ATOM 768 O O . LEU A 1 96 ? 12.511 -3.269 -8.048 1.00 86.56 96 LEU A O 1
ATOM 772 N N . LEU A 1 97 ? 14.613 -4.067 -8.016 1.00 86.44 97 LEU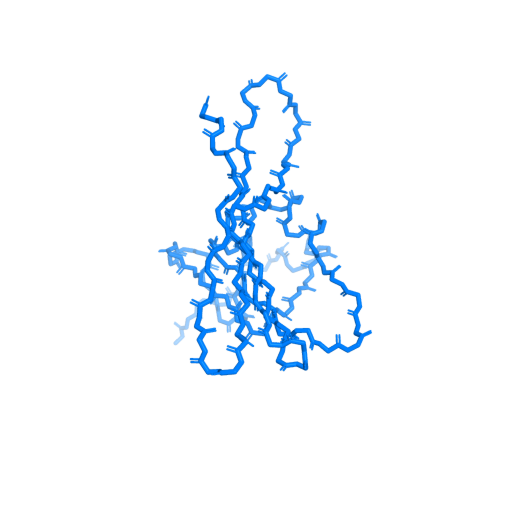 A N 1
ATOM 773 C CA . LEU A 1 97 ? 14.731 -4.325 -9.451 1.00 86.44 97 LEU A CA 1
ATOM 774 C C . LEU A 1 97 ? 15.096 -5.785 -9.726 1.00 86.44 97 LEU A C 1
ATOM 776 O O . LEU A 1 97 ? 15.962 -6.349 -9.054 1.00 86.44 97 LEU A O 1
ATOM 780 N N . LEU A 1 98 ? 14.491 -6.380 -10.755 1.00 81.88 98 LEU A N 1
ATOM 781 C CA . LEU A 1 98 ? 14.856 -7.710 -11.240 1.00 81.88 98 LEU A CA 1
ATOM 782 C C . LEU A 1 98 ? 15.687 -7.611 -12.530 1.00 81.88 98 LEU A C 1
ATOM 784 O O . LEU A 1 98 ? 15.145 -7.390 -13.614 1.00 81.88 98 LEU A O 1
ATOM 788 N N . ILE A 1 99 ? 17.000 -7.844 -12.433 1.00 84.06 99 ILE A N 1
ATOM 789 C CA . ILE A 1 99 ? 17.916 -7.865 -13.587 1.00 84.06 99 ILE A CA 1
ATOM 790 C C . ILE A 1 99 ? 18.420 -9.288 -13.809 1.00 84.06 99 ILE A C 1
ATOM 792 O O . ILE A 1 99 ? 19.043 -9.869 -12.927 1.00 84.06 99 ILE A O 1
ATOM 796 N N . ALA A 1 100 ? 18.181 -9.850 -14.999 1.00 87.56 100 ALA A N 1
ATOM 797 C CA . ALA A 1 100 ? 18.669 -11.182 -15.385 1.00 87.56 100 ALA A CA 1
ATOM 798 C C . ALA A 1 100 ? 18.374 -12.283 -14.335 1.00 87.56 100 ALA A C 1
ATOM 800 O O . ALA A 1 100 ? 19.222 -13.121 -14.037 1.00 87.56 100 ALA A O 1
ATOM 801 N N . GLY A 1 101 ? 17.179 -12.247 -13.732 1.00 82.38 101 GLY A N 1
ATOM 802 C CA . GLY A 1 101 ? 16.757 -13.195 -12.692 1.00 82.38 101 GLY A CA 1
ATOM 803 C C . GLY A 1 101 ? 17.337 -12.934 -11.297 1.00 82.38 101 GLY A C 1
ATOM 804 O O . GLY A 1 101 ? 17.031 -13.677 -10.370 1.00 82.38 101 GLY A O 1
ATOM 805 N N . LYS A 1 102 ? 18.147 -11.883 -11.119 1.00 83.25 102 LYS A N 1
ATOM 806 C CA . LYS A 1 102 ? 18.678 -11.464 -9.818 1.00 83.25 102 LYS A CA 1
ATOM 807 C C . LYS A 1 102 ? 17.845 -10.331 -9.239 1.00 83.25 102 LYS A C 1
ATOM 809 O O . LYS A 1 102 ? 17.623 -9.312 -9.894 1.00 83.25 102 LYS A O 1
ATOM 814 N N . MET A 1 103 ? 17.417 -10.525 -7.998 1.00 84.94 103 MET A N 1
ATOM 815 C CA . MET A 1 103 ? 16.707 -9.531 -7.207 1.00 84.94 103 MET A CA 1
ATOM 816 C C . MET A 1 103 ? 17.710 -8.560 -6.573 1.00 84.94 103 MET A C 1
ATOM 818 O O . MET A 1 103 ? 18.563 -8.980 -5.793 1.00 84.94 103 MET A O 1
ATOM 822 N N . ILE A 1 104 ? 17.623 -7.276 -6.919 1.00 85.50 104 ILE A N 1
ATOM 823 C CA . ILE A 1 104 ? 18.486 -6.209 -6.397 1.00 85.50 104 ILE A CA 1
ATOM 824 C C . ILE A 1 104 ? 17.651 -5.309 -5.487 1.00 85.50 104 ILE A C 1
ATOM 826 O O . ILE A 1 104 ? 16.661 -4.737 -5.940 1.00 85.50 104 ILE A O 1
ATOM 830 N N . ILE A 1 105 ? 18.071 -5.170 -4.225 1.00 85.75 105 ILE A N 1
ATOM 831 C CA . ILE A 1 105 ? 17.434 -4.295 -3.231 1.00 85.75 105 ILE A CA 1
ATOM 832 C C . ILE A 1 105 ? 18.262 -3.024 -3.064 1.00 85.75 105 ILE A C 1
ATOM 834 O O . ILE A 1 105 ? 19.437 -3.094 -2.704 1.00 85.75 105 ILE A O 1
ATOM 838 N N . LEU A 1 106 ? 17.642 -1.866 -3.283 1.00 83.25 106 LEU A N 1
ATOM 839 C CA . LEU A 1 106 ? 18.225 -0.560 -2.994 1.00 83.25 106 LEU A CA 1
ATOM 840 C C . LEU A 1 106 ? 17.461 0.078 -1.831 1.00 83.25 106 LEU A C 1
ATOM 842 O O . LEU A 1 106 ? 16.330 0.541 -1.991 1.00 83.25 106 LEU A O 1
ATOM 846 N N . LEU A 1 107 ? 18.087 0.100 -0.655 1.00 81.31 107 LEU A N 1
ATOM 847 C CA . LEU A 1 107 ? 17.566 0.801 0.517 1.00 81.31 107 LEU A CA 1
ATOM 848 C C . LEU A 1 107 ? 18.013 2.264 0.469 1.00 81.31 107 LEU A C 1
ATOM 850 O O . LEU A 1 107 ? 19.203 2.550 0.325 1.00 81.31 107 LEU A O 1
ATOM 854 N N . ARG A 1 108 ? 17.074 3.207 0.598 1.00 76.06 108 ARG A N 1
ATOM 855 C CA . ARG A 1 108 ? 17.417 4.634 0.701 1.00 76.06 108 ARG A CA 1
ATOM 856 C C . ARG A 1 108 ? 17.704 4.979 2.165 1.00 76.06 108 ARG A C 1
ATOM 858 O O . ARG A 1 108 ? 16.857 4.737 3.017 1.00 76.06 108 ARG A O 1
ATOM 865 N N . ASN A 1 109 ? 18.887 5.550 2.435 1.00 58.03 109 ASN A N 1
ATOM 866 C CA . ASN A 1 109 ? 19.414 5.893 3.769 1.00 58.03 109 ASN A CA 1
ATOM 867 C C . ASN A 1 109 ? 18.335 6.325 4.770 1.00 58.03 109 ASN A C 1
ATOM 869 O O . ASN A 1 109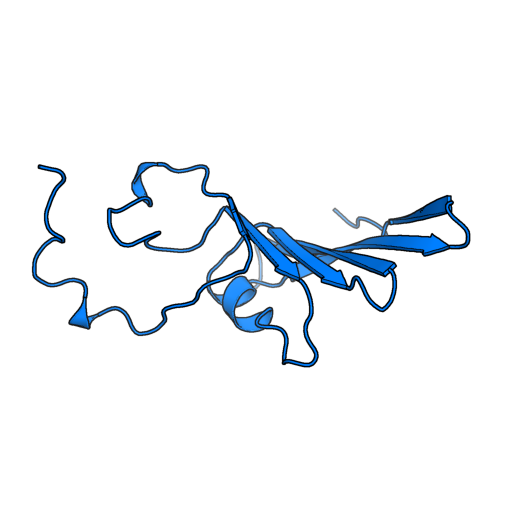 ? 17.812 7.431 4.670 1.00 58.03 109 ASN A O 1
ATOM 873 N N . LEU A 1 110 ? 18.038 5.480 5.756 1.00 52.81 110 LEU A N 1
ATOM 874 C CA . LEU A 1 110 ? 17.121 5.764 6.856 1.00 52.81 110 LEU A CA 1
ATOM 875 C C . LEU A 1 110 ? 17.757 6.791 7.807 1.00 52.81 110 LEU A C 1
ATOM 877 O O . LEU A 1 110 ? 18.468 6.428 8.734 1.00 52.81 110 LEU A O 1
ATOM 881 N N . THR A 1 111 ? 17.526 8.084 7.600 1.00 50.94 111 THR A N 1
ATOM 882 C CA . THR A 1 111 ? 17.553 9.026 8.724 1.00 50.94 111 THR A CA 1
ATOM 883 C C . THR A 1 111 ? 16.271 8.797 9.517 1.00 50.94 111 THR A C 1
ATOM 885 O O . THR A 1 111 ? 15.181 9.027 8.975 1.00 50.94 111 THR A O 1
ATOM 888 N N . PHE A 1 112 ? 16.436 8.213 10.707 1.00 49.12 112 PHE A N 1
ATOM 889 C CA . PHE A 1 112 ? 15.431 8.099 11.765 1.00 49.12 112 PHE A CA 1
ATOM 890 C C . PHE A 1 112 ? 15.281 9.436 12.490 1.00 49.12 112 PHE A C 1
ATOM 892 O O . PHE A 1 112 ? 16.300 10.163 12.572 1.00 49.12 112 PHE A O 1
#

Sequence (112 aa):
MLPDFPIGKEDEIDTVVQPDMSVICDSSKIMDKGCLGAPDLIIEILSPSTSKKDLYEKHGVKEYWIVDPGNRYFRVFHLREEKNHPGNSMREICFLLLIAGKMIILLRNLTF

Radius of gyration: 16.72 Å; chains: 1; bounding box: 48×33×33 Å